Protein AF-A0A961ENS2-F1 (afdb_monomer_lite)

Sequence (73 aa):
MDRIVLIGMAVWAVGLIVTLVVPTLHEGSRSWWPWACVAGIVLGAIGYLYVRRGRGNAADAHPQEPANPQPQY

Structure (mmCIF, N/CA/C/O backbone):
data_AF-A0A961ENS2-F1
#
_entry.id   AF-A0A961ENS2-F1
#
loop_
_atom_site.group_PDB
_atom_site.id
_atom_site.type_symbol
_atom_site.label_atom_id
_atom_site.label_alt_id
_atom_site.label_comp_id
_atom_site.label_asym_id
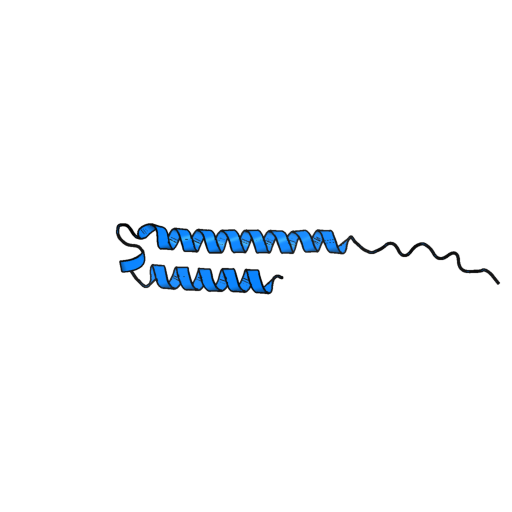_atom_site.label_entity_id
_atom_site.label_seq_id
_atom_site.pdbx_PDB_ins_code
_atom_site.Cartn_x
_atom_site.Cartn_y
_atom_site.Cartn_z
_atom_site.occupancy
_atom_site.B_iso_or_equiv
_atom_site.auth_seq_id
_atom_site.auth_comp_id
_atom_site.auth_asym_id
_atom_site.auth_atom_id
_atom_site.pdbx_PDB_model_num
ATOM 1 N N . MET A 1 1 ? 12.839 -6.949 -10.079 1.00 59.12 1 MET A N 1
ATOM 2 C CA . MET A 1 1 ? 12.593 -5.853 -9.116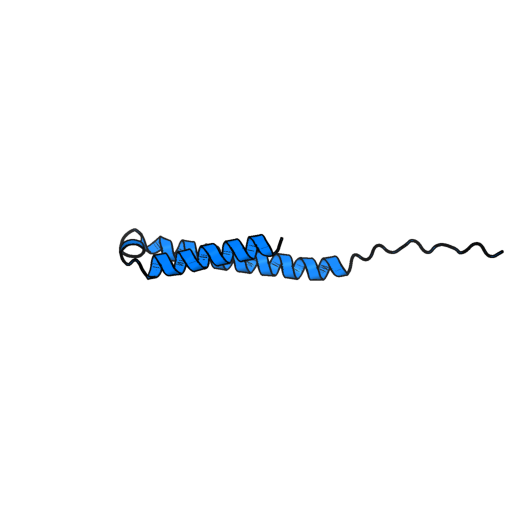 1.00 59.12 1 MET A CA 1
ATOM 3 C C . MET A 1 1 ? 11.098 -5.621 -8.889 1.00 59.12 1 MET A C 1
ATOM 5 O O . MET A 1 1 ? 10.698 -5.444 -7.749 1.00 59.12 1 MET A O 1
ATOM 9 N N . ASP A 1 2 ? 10.261 -5.764 -9.919 1.00 66.06 2 ASP A N 1
ATOM 10 C CA . ASP A 1 2 ? 8.796 -5.569 -9.864 1.00 66.06 2 ASP A CA 1
ATOM 11 C C . ASP A 1 2 ? 8.066 -6.388 -8.777 1.00 66.06 2 ASP A C 1
ATOM 13 O O . ASP A 1 2 ? 7.092 -5.920 -8.193 1.00 66.06 2 ASP A O 1
ATOM 17 N N . ARG A 1 3 ? 8.562 -7.593 -8.446 1.00 76.44 3 ARG A N 1
ATOM 18 C CA . ARG A 1 3 ? 7.965 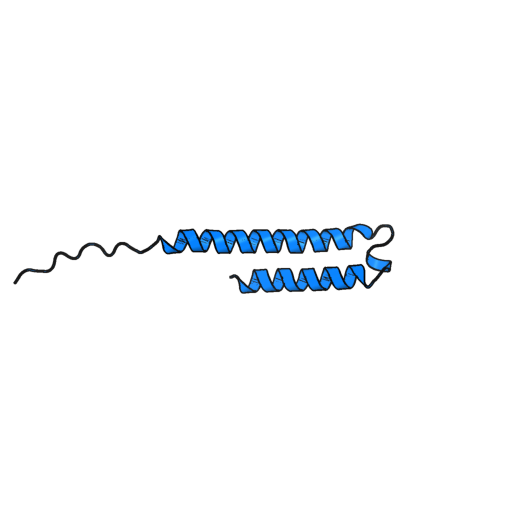-8.457 -7.408 1.00 76.44 3 ARG A CA 1
ATOM 19 C C . ARG A 1 3 ? 8.022 -7.846 -6.008 1.00 76.44 3 ARG A C 1
ATOM 21 O O . ARG A 1 3 ? 7.067 -7.999 -5.265 1.00 76.44 3 ARG A O 1
ATOM 28 N N . ILE A 1 4 ? 9.099 -7.140 -5.653 1.00 78.94 4 ILE A N 1
ATOM 29 C CA . ILE A 1 4 ? 9.238 -6.518 -4.322 1.00 78.94 4 ILE A CA 1
ATOM 30 C C . ILE A 1 4 ? 8.211 -5.398 -4.154 1.00 78.94 4 ILE A C 1
ATOM 32 O O . ILE A 1 4 ? 7.588 -5.286 -3.103 1.00 78.94 4 ILE A O 1
ATOM 36 N N . VAL A 1 5 ? 7.987 -4.614 -5.211 1.00 77.19 5 VAL A N 1
ATOM 37 C CA . VAL A 1 5 ? 6.994 -3.535 -5.207 1.00 77.19 5 VAL A CA 1
ATOM 38 C C . VAL A 1 5 ? 5.579 -4.098 -5.085 1.00 77.19 5 VAL A C 1
ATOM 40 O O . VAL A 1 5 ? 4.806 -3.613 -4.264 1.00 77.19 5 VAL A O 1
ATOM 43 N N . LEU A 1 6 ? 5.261 -5.165 -5.829 1.00 77.69 6 LEU A N 1
ATOM 44 C CA . LEU A 1 6 ? 3.976 -5.864 -5.720 1.00 77.69 6 LEU A CA 1
ATOM 45 C C . LEU A 1 6 ? 3.746 -6.447 -4.320 1.00 77.69 6 LEU A C 1
ATOM 47 O O . LEU A 1 6 ? 2.653 -6.305 -3.781 1.00 77.69 6 LEU A O 1
ATOM 51 N N . ILE A 1 7 ? 4.770 -7.060 -3.718 1.00 83.31 7 ILE A N 1
ATOM 52 C CA . ILE A 1 7 ? 4.694 -7.599 -2.354 1.00 83.31 7 ILE A CA 1
ATOM 53 C C . ILE A 1 7 ? 4.473 -6.465 -1.348 1.00 83.31 7 ILE A C 1
ATOM 55 O O . ILE A 1 7 ? 3.588 -6.575 -0.506 1.00 83.31 7 ILE A O 1
ATOM 59 N N . GLY A 1 8 ? 5.210 -5.356 -1.459 1.00 78.69 8 GLY A N 1
ATOM 60 C CA . GLY A 1 8 ? 5.018 -4.186 -0.600 1.00 78.69 8 GLY A CA 1
ATOM 61 C C . GLY A 1 8 ? 3.604 -3.610 -0.706 1.00 78.69 8 GLY A C 1
ATOM 62 O O . GLY A 1 8 ? 2.967 -3.35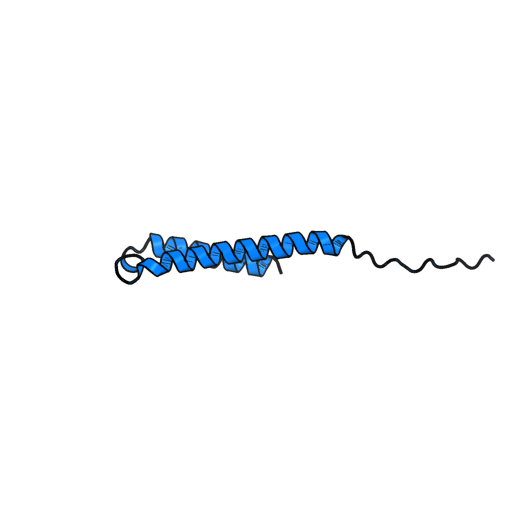2 0.312 1.00 78.69 8 GLY A O 1
ATOM 63 N N . MET A 1 9 ? 3.075 -3.483 -1.926 1.00 80.75 9 MET A N 1
ATOM 64 C CA . MET A 1 9 ? 1.696 -3.042 -2.164 1.00 80.75 9 MET A CA 1
ATOM 65 C C . MET A 1 9 ? 0.665 -4.015 -1.582 1.00 80.75 9 MET A C 1
ATOM 67 O O . MET A 1 9 ? -0.303 -3.573 -0.970 1.00 80.75 9 MET A O 1
ATOM 71 N N . ALA A 1 10 ? 0.870 -5.326 -1.741 1.00 81.50 10 ALA A N 1
ATOM 72 C CA . ALA A 1 10 ? -0.023 -6.349 -1.203 1.00 81.50 10 ALA A CA 1
ATOM 73 C C . ALA A 1 10 ? -0.033 -6.344 0.332 1.00 81.50 10 ALA A C 1
ATOM 75 O O . ALA A 1 10 ? -1.102 -6.370 0.937 1.00 81.50 10 ALA A O 1
ATOM 76 N N . VAL A 1 11 ? 1.139 -6.236 0.966 1.00 87.25 11 VAL A N 1
ATOM 77 C CA . VAL A 1 11 ? 1.264 -6.119 2.428 1.00 87.25 11 VAL A CA 1
ATOM 78 C C . VAL A 1 11 ? 0.538 -4.872 2.934 1.00 87.25 11 VAL A C 1
ATOM 80 O O . VAL A 1 11 ? -0.222 -4.956 3.897 1.00 87.25 11 VAL A O 1
ATOM 83 N N . TRP A 1 12 ? 0.700 -3.730 2.262 1.00 82.50 12 TRP A N 1
ATOM 84 C CA . TRP A 1 12 ? 0.012 -2.498 2.647 1.00 82.50 12 TRP A CA 1
ATOM 85 C C . TRP A 1 12 ? -1.501 -2.531 2.394 1.00 82.50 12 TRP A C 1
ATOM 87 O O . TRP A 1 12 ? -2.253 -2.002 3.210 1.00 82.50 12 TRP A O 1
ATOM 97 N N . ALA A 1 13 ? -1.965 -3.194 1.332 1.00 83.00 13 ALA A N 1
ATOM 98 C CA . ALA A 1 13 ? -3.389 -3.421 1.090 1.00 83.00 13 ALA A CA 1
ATOM 99 C C . ALA A 1 13 ? -4.017 -4.300 2.183 1.00 83.00 13 ALA A C 1
ATOM 101 O O . ALA A 1 13 ? -5.087 -3.977 2.695 1.00 83.00 13 ALA A O 1
ATOM 102 N N . VAL A 1 14 ? -3.326 -5.367 2.601 1.00 84.94 14 VAL A N 1
ATOM 103 C CA . VAL A 1 14 ? -3.751 -6.200 3.736 1.00 84.94 14 VAL A CA 1
ATOM 104 C C . VAL A 1 14 ? -3.776 -5.379 5.028 1.00 84.94 14 VAL A C 1
ATOM 106 O O . VAL A 1 14 ? -4.758 -5.438 5.763 1.00 84.94 14 VAL A O 1
ATOM 109 N N . GLY A 1 15 ? -2.756 -4.554 5.281 1.00 80.69 15 GLY A N 1
ATOM 110 C CA . GLY A 1 15 ? -2.729 -3.642 6.429 1.00 80.69 15 GLY A CA 1
ATOM 111 C C . GLY A 1 15 ? -3.895 -2.645 6.442 1.00 80.69 15 GLY A C 1
ATOM 112 O O . GLY A 1 15 ? -4.477 -2.398 7.499 1.00 80.69 15 GLY A O 1
ATOM 113 N N . LEU A 1 16 ? -4.293 -2.125 5.274 1.00 78.44 16 LEU A N 1
ATOM 114 C CA . LEU A 1 16 ? -5.457 -1.244 5.144 1.00 78.44 16 LEU A CA 1
ATOM 115 C C . LEU A 1 16 ? -6.758 -1.980 5.489 1.00 78.44 16 LEU A C 1
ATOM 117 O O . LEU A 1 16 ? -7.588 -1.467 6.231 1.00 78.44 16 LEU A O 1
ATOM 121 N N . ILE A 1 17 ? -6.923 -3.209 4.994 1.00 83.31 17 ILE A N 1
ATOM 122 C CA . ILE A 1 17 ? -8.093 -4.033 5.318 1.00 83.31 17 ILE A CA 1
ATOM 123 C C . ILE A 1 17 ? -8.146 -4.295 6.827 1.00 83.31 17 ILE A C 1
ATOM 125 O O . ILE A 1 17 ? -9.188 -4.096 7.441 1.00 83.31 17 ILE A O 1
ATOM 129 N N . VAL A 1 18 ? -7.026 -4.676 7.445 1.00 81.56 18 VAL A N 1
ATOM 130 C CA . VAL A 1 18 ? -6.955 -4.931 8.893 1.00 81.56 18 VAL A CA 1
ATOM 131 C C . VAL A 1 18 ? -7.273 -3.673 9.701 1.00 81.56 18 VAL A C 1
ATOM 133 O O . VAL A 1 18 ? -8.046 -3.742 10.653 1.00 81.56 18 VAL A O 1
ATOM 136 N N . THR A 1 19 ? -6.723 -2.517 9.321 1.00 74.94 19 THR A N 1
ATOM 137 C CA . THR A 1 19 ? -6.990 -1.253 10.024 1.00 74.94 19 THR A CA 1
ATOM 138 C C . THR A 1 19 ? -8.444 -0.821 9.901 1.00 74.94 19 THR A C 1
ATOM 140 O O . THR A 1 19 ? -8.979 -0.324 10.883 1.00 74.94 19 THR A O 1
ATOM 143 N N . LEU A 1 20 ? -9.108 -1.051 8.765 1.00 76.75 20 LEU A N 1
ATOM 144 C CA . LEU A 1 20 ? -10.535 -0.750 8.590 1.00 76.75 20 LEU A CA 1
ATOM 145 C C . LEU A 1 20 ? -11.454 -1.753 9.303 1.00 76.75 20 LEU A C 1
ATOM 147 O O . LEU A 1 20 ? -12.480 -1.359 9.848 1.00 76.75 20 LEU A O 1
ATOM 151 N N . VAL A 1 21 ? -11.095 -3.040 9.324 1.00 82.19 21 VAL A N 1
ATOM 152 C CA . VAL A 1 21 ? -11.879 -4.100 9.987 1.00 82.19 21 VAL A CA 1
ATOM 153 C C . VAL A 1 21 ? -11.784 -4.015 11.511 1.00 82.19 21 VAL A C 1
ATOM 155 O O . VAL A 1 21 ? -12.673 -4.508 12.199 1.00 82.19 21 VAL A O 1
ATOM 158 N N . VAL A 1 22 ? -10.734 -3.386 12.049 1.00 80.50 22 VAL A N 1
ATOM 159 C CA . VAL A 1 22 ? -10.523 -3.232 13.491 1.00 80.50 22 VAL A CA 1
ATOM 160 C C . VAL A 1 22 ? -10.749 -1.764 13.910 1.00 80.50 22 VAL A C 1
ATOM 162 O O . VAL A 1 22 ? -9.819 -0.959 13.816 1.00 80.50 22 VAL A O 1
ATOM 165 N N . PRO A 1 23 ? -11.948 -1.398 14.422 1.00 66.62 23 PRO A N 1
ATOM 166 C CA . PRO A 1 23 ? -12.304 -0.031 14.845 1.00 66.62 23 PRO A CA 1
ATOM 167 C C . PRO A 1 23 ? -11.319 0.583 15.836 1.00 66.62 23 PRO A C 1
ATOM 169 O O . PRO A 1 23 ? -10.912 1.739 15.726 1.00 66.62 23 PRO A O 1
ATOM 172 N N . THR A 1 24 ? -10.816 -0.246 16.748 1.00 71.12 24 THR A N 1
ATOM 173 C CA . THR A 1 24 ? -9.872 0.161 17.794 1.00 71.12 24 THR A CA 1
ATOM 174 C C . THR A 1 24 ? -8.513 0.623 17.255 1.00 71.12 24 THR A C 1
ATOM 176 O O . THR A 1 24 ? -7.742 1.242 17.995 1.00 71.12 24 THR A O 1
ATOM 179 N N . LEU A 1 25 ? -8.204 0.335 15.985 1.00 61.81 25 LEU A N 1
ATOM 180 C CA . LEU A 1 25 ? -6.966 0.745 15.324 1.00 61.81 25 LEU A CA 1
ATOM 181 C C . LEU A 1 25 ? -7.076 2.091 14.605 1.00 61.81 25 LEU A C 1
ATOM 183 O O . LEU A 1 25 ? -6.035 2.674 14.324 1.00 61.81 25 LEU A O 1
ATOM 187 N N . HIS A 1 26 ? -8.277 2.600 14.324 1.00 68.00 26 HIS A N 1
ATOM 188 C CA . HIS A 1 26 ? -8.461 3.878 13.625 1.00 68.00 26 HIS A CA 1
ATOM 189 C C . HIS A 1 26 ? -9.258 4.920 14.419 1.00 68.00 26 HIS A C 1
ATOM 191 O O . HIS A 1 26 ? -9.377 6.065 13.984 1.00 68.00 26 HIS A O 1
ATOM 197 N N . GLU A 1 27 ? -9.746 4.571 15.606 1.00 68.62 27 GLU A N 1
ATOM 198 C CA . GLU A 1 27 ? -10.409 5.504 16.515 1.00 68.62 27 GLU A CA 1
ATOM 199 C C . GLU A 1 27 ? -9.419 6.234 17.451 1.00 68.62 27 GLU A C 1
ATOM 201 O O . GLU A 1 27 ? -8.357 5.727 17.830 1.00 68.62 27 GLU A O 1
ATOM 206 N N . GLY A 1 28 ? -9.765 7.467 17.837 1.00 75.12 28 GLY A N 1
ATOM 207 C CA . GLY A 1 28 ? -9.000 8.275 18.793 1.00 75.12 28 GLY A CA 1
ATOM 208 C C . GLY A 1 28 ? -7.592 8.656 18.312 1.00 75.12 28 GLY A C 1
ATOM 209 O O . GLY A 1 28 ? -7.400 9.125 17.190 1.00 75.12 28 GLY A O 1
ATOM 210 N N . SER A 1 29 ? -6.584 8.457 19.170 1.00 71.00 29 SER A N 1
ATOM 211 C CA . SER A 1 29 ? -5.173 8.800 18.905 1.00 71.00 29 SER A CA 1
ATOM 212 C C . SER A 1 29 ? -4.487 7.911 17.858 1.00 71.00 29 SER A C 1
ATOM 214 O O . SER A 1 29 ? -3.318 8.122 17.537 1.00 71.00 29 SER A O 1
ATOM 216 N N . ARG A 1 30 ? -5.190 6.901 17.334 1.00 71.12 30 ARG A N 1
ATOM 217 C CA . ARG A 1 30 ? -4.673 5.891 16.398 1.00 71.12 30 ARG A CA 1
ATOM 218 C C . ARG A 1 30 ? -5.215 6.049 14.977 1.00 71.12 30 ARG A C 1
ATOM 220 O O . ARG A 1 30 ? -4.806 5.312 14.090 1.00 71.12 30 ARG A O 1
ATOM 227 N N . SER A 1 31 ? -6.008 7.088 14.719 1.00 73.25 31 SER A N 1
ATOM 228 C CA . SER A 1 31 ? -6.521 7.467 13.389 1.00 73.25 31 SER A CA 1
ATOM 229 C C . SER A 1 31 ? -5.453 7.717 12.309 1.00 73.25 31 SER A C 1
ATOM 231 O O . SER A 1 31 ? -5.782 7.852 11.132 1.00 73.25 31 SER A O 1
ATOM 233 N N . TRP A 1 32 ? -4.167 7.740 12.671 1.00 76.50 32 TRP A N 1
ATOM 234 C CA . TRP A 1 32 ? -3.041 7.827 11.739 1.00 76.50 32 TRP A CA 1
ATOM 235 C C . TRP A 1 32 ? -2.665 6.483 11.085 1.00 76.50 32 TRP A C 1
ATOM 237 O O . TRP A 1 32 ? -2.004 6.483 10.047 1.00 76.50 32 TRP A O 1
ATOM 247 N N . TRP A 1 33 ? -3.097 5.340 11.633 1.00 79.06 33 TRP A N 1
ATOM 248 C CA . TRP A 1 33 ? -2.803 4.010 11.078 1.00 79.06 33 TRP A CA 1
ATOM 249 C C . TRP A 1 33 ? -3.313 3.806 9.640 1.00 79.06 33 TRP A C 1
ATOM 251 O O . TRP A 1 33 ? -2.526 3.363 8.800 1.00 79.06 33 TRP A O 1
ATOM 261 N N . PRO A 1 34 ? -4.562 4.182 9.294 1.00 77.75 34 PRO A N 1
ATOM 262 C CA . PRO A 1 34 ? -5.029 4.145 7.909 1.00 77.75 34 PRO A CA 1
ATOM 263 C C . PRO A 1 34 ? -4.168 5.006 6.978 1.00 77.75 34 PRO A C 1
ATOM 265 O O . PRO A 1 34 ? -3.858 4.590 5.864 1.00 77.75 34 PRO A O 1
ATOM 268 N N . TRP A 1 35 ? -3.721 6.179 7.442 1.00 76.62 35 TRP A N 1
ATOM 269 C CA . TRP A 1 35 ? -2.858 7.073 6.666 1.00 76.62 35 TRP A CA 1
ATOM 270 C C . TRP A 1 35 ? -1.470 6.481 6.405 1.00 76.62 35 TRP A C 1
ATOM 272 O O . TRP A 1 35 ? -0.939 6.662 5.309 1.00 76.62 35 TRP A O 1
ATOM 282 N N . ALA A 1 36 ? -0.912 5.714 7.347 1.00 81.56 36 ALA A N 1
ATOM 283 C CA . ALA A 1 36 ? 0.306 4.941 7.108 1.00 81.56 36 ALA A CA 1
ATOM 284 C C . ALA A 1 36 ? 0.094 3.904 5.989 1.00 81.56 36 ALA A C 1
ATOM 286 O O . ALA A 1 36 ? 0.928 3.793 5.087 1.00 81.56 36 ALA A O 1
ATOM 287 N N . CYS A 1 37 ? -1.057 3.218 5.985 1.00 81.44 37 CYS A N 1
ATOM 288 C CA . CYS A 1 37 ? -1.420 2.285 4.918 1.00 81.44 37 CYS A CA 1
ATOM 289 C C . CYS A 1 37 ? -1.585 2.954 3.553 1.00 81.44 37 CYS A C 1
ATOM 291 O O . CYS A 1 37 ? -1.052 2.460 2.558 1.00 81.44 37 CYS A O 1
ATOM 293 N N . VAL A 1 38 ? -2.247 4.109 3.506 1.00 80.31 38 VAL A N 1
ATOM 294 C CA . VAL A 1 38 ? -2.379 4.912 2.284 1.00 80.31 38 VAL A CA 1
ATOM 295 C C . VAL A 1 38 ? -1.006 5.348 1.766 1.00 80.31 38 VAL A C 1
ATOM 297 O O . VAL A 1 38 ? -0.725 5.181 0.580 1.00 80.31 38 VAL A O 1
ATOM 300 N N . ALA A 1 39 ? -0.123 5.840 2.640 1.00 83.25 39 ALA A N 1
ATOM 301 C CA . ALA A 1 39 ? 1.229 6.247 2.262 1.00 83.25 39 ALA A CA 1
ATOM 302 C C . ALA A 1 39 ? 2.032 5.080 1.665 1.00 83.25 39 ALA A C 1
ATOM 304 O O . ALA A 1 39 ? 2.701 5.249 0.646 1.00 83.25 39 ALA A O 1
ATOM 305 N N . GLY A 1 40 ? 1.914 3.883 2.245 1.00 79.88 40 GLY A N 1
ATOM 306 C CA . GLY A 1 40 ? 2.540 2.669 1.728 1.00 79.88 40 GLY A CA 1
ATOM 307 C C . GLY A 1 40 ? 2.063 2.263 0.333 1.00 79.88 40 GLY A C 1
ATOM 308 O O . GLY A 1 40 ? 2.882 1.942 -0.532 1.00 79.88 40 GLY A O 1
ATOM 309 N N . ILE A 1 41 ? 0.752 2.330 0.082 1.00 80.19 41 ILE A N 1
ATOM 310 C CA . ILE A 1 41 ? 0.165 2.051 -1.239 1.00 80.19 41 ILE A CA 1
ATOM 311 C C . ILE A 1 41 ? 0.633 3.089 -2.267 1.00 80.19 41 ILE A C 1
ATOM 313 O O . ILE A 1 41 ? 1.065 2.716 -3.358 1.00 80.19 41 ILE A O 1
ATOM 317 N N . VAL A 1 42 ? 0.592 4.381 -1.921 1.00 84.94 42 VAL A N 1
ATOM 318 C CA . VAL A 1 42 ? 1.025 5.476 -2.806 1.00 84.94 42 VAL A CA 1
ATOM 319 C C . VAL A 1 42 ? 2.508 5.345 -3.151 1.00 84.94 42 VAL A C 1
ATOM 321 O O . VAL A 1 42 ? 2.873 5.422 -4.324 1.00 84.94 42 VAL A O 1
ATOM 324 N N . LEU A 1 43 ? 3.366 5.082 -2.162 1.00 79.56 43 LEU A N 1
ATOM 325 C CA . LEU A 1 43 ? 4.799 4.895 -2.383 1.00 79.56 43 LEU A CA 1
ATOM 326 C C . LEU A 1 43 ? 5.077 3.663 -3.260 1.00 79.56 43 LEU A C 1
ATOM 328 O O . LEU A 1 43 ? 5.910 3.725 -4.165 1.00 79.56 43 LEU A O 1
ATOM 332 N N . GLY A 1 44 ? 4.343 2.565 -3.043 1.00 81.00 44 GLY A N 1
ATOM 333 C CA . GLY A 1 44 ? 4.402 1.370 -3.887 1.00 81.00 44 GLY A CA 1
ATOM 334 C C . GLY A 1 44 ? 4.001 1.654 -5.338 1.00 81.00 44 GLY A C 1
ATOM 335 O O . GLY A 1 44 ? 4.717 1.268 -6.262 1.00 81.00 44 GLY A O 1
ATOM 336 N N . ALA A 1 45 ? 2.913 2.399 -5.552 1.00 82.56 45 ALA A N 1
ATOM 337 C CA . ALA A 1 45 ? 2.470 2.812 -6.882 1.00 82.56 45 ALA A CA 1
ATOM 338 C C . ALA A 1 45 ? 3.505 3.707 -7.586 1.00 82.56 45 ALA A C 1
ATOM 340 O O . ALA A 1 45 ? 3.815 3.481 -8.757 1.00 82.56 45 ALA A O 1
ATOM 341 N N .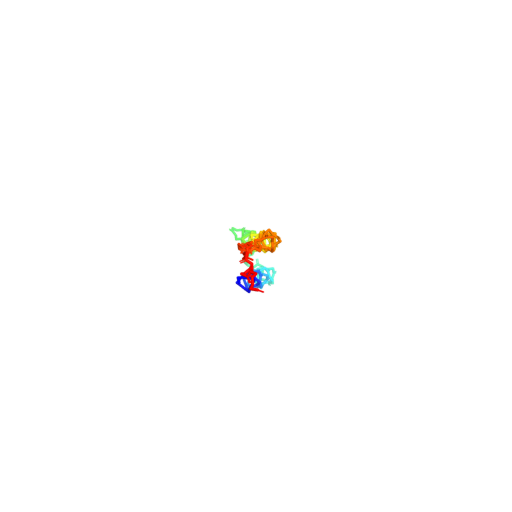 ILE A 1 46 ? 4.092 4.674 -6.873 1.00 82.81 46 ILE A N 1
ATOM 342 C CA . ILE A 1 46 ? 5.158 5.535 -7.406 1.00 82.81 46 ILE A CA 1
ATOM 343 C C . ILE A 1 46 ? 6.381 4.697 -7.793 1.00 82.81 46 ILE A C 1
ATOM 345 O O . ILE A 1 46 ? 6.882 4.837 -8.908 1.00 82.81 46 ILE A O 1
ATOM 349 N N . GLY A 1 47 ? 6.835 3.789 -6.924 1.00 80.44 47 GLY A N 1
ATOM 350 C CA . GLY A 1 47 ? 7.956 2.892 -7.212 1.00 80.44 47 GLY A CA 1
ATOM 351 C C . GLY A 1 47 ? 7.695 1.992 -8.423 1.00 80.44 47 GLY A C 1
ATOM 352 O O . GLY A 1 47 ? 8.568 1.828 -9.276 1.00 80.44 47 GLY A O 1
ATOM 353 N N . TYR A 1 48 ? 6.474 1.466 -8.553 1.00 80.31 48 TYR A N 1
ATOM 354 C CA . TYR A 1 48 ? 6.070 0.662 -9.706 1.00 80.31 48 TYR A CA 1
ATOM 355 C C . TYR A 1 48 ? 6.102 1.477 -11.000 1.00 80.31 48 TYR A C 1
ATOM 357 O O . TYR A 1 48 ? 6.681 1.037 -11.995 1.00 80.31 48 TYR A O 1
ATOM 365 N N . LEU A 1 49 ? 5.520 2.681 -10.987 1.00 80.94 49 LEU A N 1
ATOM 366 C CA . LEU A 1 49 ? 5.529 3.577 -12.139 1.00 80.94 49 LEU A CA 1
ATOM 367 C C . LEU A 1 49 ? 6.952 3.993 -12.508 1.00 80.94 49 LEU A C 1
ATOM 369 O O . LEU A 1 49 ? 7.277 3.978 -13.690 1.00 80.94 49 LEU A O 1
ATOM 373 N N . TYR A 1 50 ? 7.808 4.292 -11.530 1.00 78.75 50 TYR A N 1
ATOM 374 C CA . TYR A 1 50 ? 9.208 4.649 -11.752 1.00 78.75 50 TYR A CA 1
ATOM 375 C C . TYR A 1 50 ? 9.985 3.515 -12.433 1.00 78.75 50 TYR A C 1
ATOM 377 O O . TYR A 1 50 ? 10.616 3.734 -13.465 1.00 78.75 50 TYR A O 1
ATOM 385 N N . VAL A 1 51 ? 9.879 2.283 -11.922 1.00 77.69 51 VAL A N 1
ATOM 386 C CA . VAL A 1 51 ? 10.543 1.110 -12.517 1.00 77.69 51 VAL A CA 1
ATOM 387 C C . VAL A 1 51 ? 9.975 0.795 -13.903 1.00 77.69 51 VAL A C 1
ATOM 389 O O . VAL A 1 51 ? 10.737 0.559 -14.841 1.00 77.69 51 VAL A O 1
ATOM 392 N N . ARG A 1 52 ? 8.648 0.846 -14.076 1.00 75.38 52 ARG A N 1
ATOM 393 C CA . ARG A 1 52 ? 7.994 0.677 -15.383 1.00 75.38 52 ARG A CA 1
ATOM 394 C C . ARG A 1 52 ? 8.483 1.715 -16.395 1.00 75.38 52 ARG A C 1
ATOM 396 O O . ARG A 1 52 ? 8.738 1.362 -17.543 1.00 75.38 52 ARG A O 1
ATOM 403 N N . ARG A 1 53 ? 8.611 2.978 -15.981 1.00 73.00 53 ARG A N 1
ATOM 404 C CA . ARG A 1 53 ? 9.088 4.083 -16.826 1.00 73.00 53 ARG A CA 1
ATOM 405 C C . ARG A 1 53 ? 10.563 3.899 -17.186 1.00 73.00 53 ARG A C 1
ATOM 407 O O . ARG A 1 53 ? 10.914 4.011 -18.352 1.00 73.00 53 ARG A O 1
ATOM 414 N N . GLY A 1 54 ? 11.402 3.535 -16.214 1.00 66.38 54 GLY A N 1
ATOM 415 C CA . GLY A 1 54 ? 12.834 3.294 -16.413 1.00 66.38 54 GLY A CA 1
ATOM 416 C C . GLY A 1 54 ? 13.137 2.110 -17.335 1.00 66.38 54 GLY A C 1
ATOM 417 O O . GLY A 1 54 ? 14.091 2.160 -18.104 1.00 66.38 54 GLY A O 1
ATOM 418 N N . ARG A 1 55 ? 12.292 1.072 -17.340 1.00 60.00 55 ARG A N 1
ATOM 419 C CA . ARG A 1 55 ? 12.390 -0.043 -18.300 1.00 60.00 55 ARG A CA 1
ATOM 420 C C . ARG A 1 55 ? 12.053 0.358 -19.736 1.00 60.00 55 ARG A C 1
ATOM 422 O O . ARG A 1 55 ? 12.588 -0.253 -20.651 1.00 60.00 55 ARG A O 1
ATOM 429 N N . GLY A 1 56 ? 11.206 1.373 -19.925 1.00 56.78 56 GLY A N 1
ATOM 430 C CA . GLY A 1 56 ? 10.982 1.988 -21.236 1.00 56.78 56 GLY A CA 1
ATOM 431 C C . GLY A 1 56 ? 12.240 2.675 -21.769 1.00 56.78 56 GLY A C 1
ATOM 432 O O . GLY A 1 56 ? 12.556 2.517 -22.935 1.00 56.78 56 GLY A O 1
ATOM 433 N N . ASN A 1 57 ? 13.008 3.336 -20.895 1.00 58.22 57 ASN A N 1
ATOM 434 C CA . ASN A 1 57 ? 14.255 4.014 -21.272 1.00 58.22 57 ASN A CA 1
ATOM 435 C C . ASN A 1 57 ? 15.459 3.062 -21.427 1.00 58.22 57 ASN A C 1
ATOM 437 O O . ASN A 1 57 ? 16.414 3.392 -22.119 1.00 58.22 57 ASN A O 1
ATOM 441 N N . ALA A 1 58 ? 15.453 1.901 -20.764 1.00 54.34 58 ALA A N 1
ATOM 442 C CA . ALA A 1 58 ? 16.537 0.918 -20.861 1.00 54.34 58 ALA A CA 1
ATOM 443 C C . ALA A 1 58 ? 16.434 0.013 -22.104 1.00 54.34 58 ALA A C 1
ATOM 445 O O . ALA A 1 58 ? 17.424 -0.611 -22.474 1.00 54.34 58 ALA A O 1
ATOM 446 N N . ALA A 1 59 ? 15.262 -0.064 -22.746 1.00 56.88 59 ALA A N 1
ATOM 447 C CA . ALA A 1 59 ? 15.084 -0.796 -24.003 1.00 56.88 59 ALA A CA 1
ATOM 448 C C . ALA A 1 59 ? 15.831 -0.137 -25.180 1.00 56.88 59 ALA A C 1
ATOM 450 O O . ALA A 1 59 ? 16.229 -0.831 -26.109 1.00 56.88 59 ALA A O 1
ATOM 451 N N . ASP A 1 60 ? 16.088 1.172 -25.102 1.00 58.16 60 ASP A N 1
ATOM 452 C CA . ASP A 1 60 ? 16.844 1.919 -26.115 1.00 58.16 60 ASP A CA 1
ATOM 453 C C . ASP A 1 60 ? 18.366 1.777 -25.965 1.00 58.16 60 ASP A C 1
ATOM 455 O O . ASP A 1 60 ? 19.125 2.172 -26.849 1.00 58.16 60 ASP A O 1
ATOM 459 N N . ALA A 1 61 ? 18.842 1.171 -24.873 1.00 59.66 61 ALA A N 1
ATOM 460 C CA . ALA A 1 61 ? 20.251 0.848 -24.694 1.00 59.66 61 ALA A CA 1
ATOM 461 C C . ALA A 1 61 ? 20.595 -0.472 -25.404 1.00 59.66 61 ALA A C 1
ATOM 463 O O . ALA A 1 61 ? 21.075 -1.417 -24.782 1.00 59.66 61 ALA A O 1
ATOM 464 N N . HIS A 1 62 ? 20.348 -0.551 -26.713 1.00 62.75 62 HIS A N 1
ATOM 465 C CA . HIS A 1 62 ? 21.040 -1.531 -27.543 1.00 62.75 62 HIS A CA 1
ATOM 466 C C . HIS A 1 62 ? 22.514 -1.112 -27.609 1.00 62.75 62 HIS A C 1
ATOM 468 O O . HIS A 1 62 ? 22.799 -0.006 -28.079 1.00 62.75 62 HIS A O 1
ATOM 474 N N . PRO A 1 63 ? 23.467 -1.946 -27.153 1.00 63.16 63 PRO A N 1
ATOM 475 C CA . PRO A 1 63 ? 24.867 -1.720 -27.464 1.00 63.16 63 PRO A CA 1
ATOM 476 C C . PRO A 1 63 ? 24.979 -1.661 -28.985 1.00 63.16 63 PRO A C 1
ATOM 478 O O . PRO A 1 63 ? 24.624 -2.622 -29.667 1.00 63.16 63 PRO A O 1
ATOM 481 N N . GLN A 1 64 ? 25.393 -0.518 -29.528 1.00 62.47 64 GLN A N 1
ATOM 482 C CA . GLN A 1 64 ? 25.756 -0.458 -30.934 1.00 62.47 64 GLN A CA 1
AT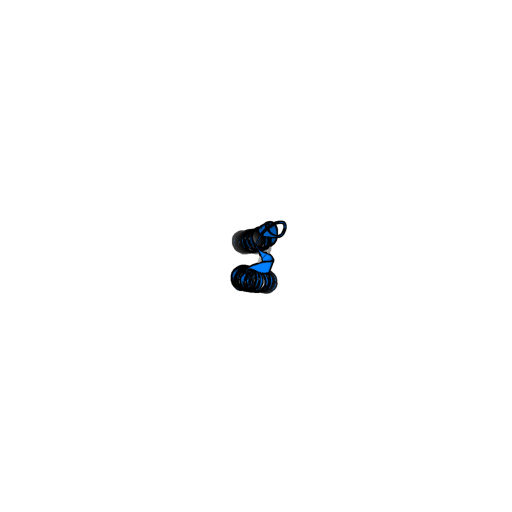OM 483 C C . GLN A 1 64 ? 26.962 -1.376 -31.095 1.00 62.47 64 GLN A C 1
ATOM 485 O O . GLN A 1 64 ? 28.054 -1.056 -30.627 1.00 62.47 64 GLN A O 1
ATOM 490 N N . GLU A 1 65 ? 26.742 -2.549 -31.680 1.00 64.75 65 GLU A N 1
ATOM 491 C CA . GLU A 1 65 ? 27.826 -3.427 -32.089 1.00 64.75 65 GLU A CA 1
ATOM 492 C C . GLU A 1 65 ? 28.724 -2.603 -33.023 1.00 64.75 65 GLU A C 1
ATOM 494 O O . GLU A 1 65 ? 28.216 -2.068 -34.018 1.00 64.75 65 GLU A O 1
ATOM 499 N N . PRO A 1 66 ? 30.012 -2.387 -32.696 1.00 65.38 66 PRO A N 1
ATOM 500 C CA . PRO A 1 66 ? 30.882 -1.608 -33.561 1.00 65.38 66 PRO A CA 1
ATOM 501 C C . PRO A 1 66 ? 30.882 -2.270 -34.936 1.00 65.38 66 PRO A C 1
ATOM 503 O O . PRO A 1 66 ? 31.138 -3.469 -35.041 1.00 65.38 66 PRO A O 1
ATOM 506 N N . ALA A 1 67 ? 30.542 -1.495 -35.970 1.00 69.00 67 ALA A N 1
ATOM 507 C CA . ALA A 1 67 ? 30.470 -1.961 -37.347 1.00 69.00 67 ALA A CA 1
ATOM 508 C C . ALA A 1 67 ? 31.763 -2.707 -37.695 1.00 69.00 67 ALA A C 1
ATOM 510 O O . ALA A 1 67 ? 32.819 -2.095 -37.841 1.00 69.00 67 ALA A O 1
ATOM 511 N N . ASN A 1 68 ? 31.677 -4.034 -37.765 1.00 70.00 68 ASN A N 1
ATOM 512 C CA . ASN A 1 68 ? 32.796 -4.892 -38.110 1.00 70.00 68 ASN A CA 1
ATOM 513 C C . ASN A 1 68 ? 33.075 -4.702 -39.610 1.00 70.00 68 ASN A C 1
ATOM 515 O O . ASN A 1 68 ? 32.229 -5.109 -40.417 1.00 70.00 68 ASN A O 1
ATOM 519 N N . PRO A 1 69 ? 34.200 -4.086 -40.020 1.00 68.75 69 PRO A N 1
ATOM 520 C CA . PRO A 1 69 ? 34.564 -4.037 -41.424 1.00 68.75 69 PRO A CA 1
ATOM 521 C C . PRO A 1 69 ? 34.907 -5.472 -41.828 1.00 68.75 69 PRO A C 1
ATOM 523 O O . PRO A 1 69 ? 35.954 -5.996 -41.453 1.00 68.75 69 PRO A O 1
ATOM 526 N N . GLN A 1 70 ? 33.988 -6.132 -42.536 1.00 66.69 70 GLN A N 1
ATOM 527 C CA . GLN A 1 70 ? 34.206 -7.478 -43.060 1.00 66.69 70 GLN A CA 1
ATOM 528 C C . GLN A 1 70 ? 35.513 -7.488 -43.872 1.00 66.69 70 GLN A C 1
ATOM 530 O O . GLN A 1 70 ? 35.667 -6.639 -44.757 1.00 66.69 70 GLN A O 1
ATOM 535 N N . PRO A 1 71 ? 36.459 -8.407 -43.607 1.00 66.06 71 PRO A N 1
ATOM 536 C CA . PRO A 1 71 ? 37.635 -8.543 -44.448 1.00 66.06 71 PRO A CA 1
ATOM 537 C C . PRO A 1 71 ? 37.178 -9.044 -45.819 1.00 66.06 71 PRO A C 1
ATOM 539 O O . PRO A 1 71 ? 36.666 -10.154 -45.954 1.00 66.06 71 PRO A O 1
ATOM 542 N N . GLN A 1 72 ? 37.313 -8.183 -46.823 1.00 60.41 72 GLN A N 1
ATOM 543 C CA . GLN A 1 72 ? 37.060 -8.522 -48.214 1.00 60.41 72 GLN A CA 1
ATOM 544 C C . GLN A 1 72 ? 38.244 -9.351 -48.719 1.00 60.41 72 GLN A C 1
ATOM 546 O O . GLN A 1 72 ? 39.312 -8.796 -48.980 1.00 60.41 72 GLN A O 1
ATOM 551 N N . TYR A 1 73 ? 38.061 -10.671 -48.774 1.00 62.00 73 TYR A N 1
ATOM 552 C CA . TYR A 1 73 ? 38.950 -11.585 -49.495 1.00 62.00 73 TYR A CA 1
ATOM 553 C C . TYR A 1 73 ? 38.438 -11.766 -50.922 1.00 62.00 73 TYR A C 1
ATOM 555 O O . TYR A 1 73 ? 37.219 -12.020 -51.067 1.00 62.00 73 TYR A O 1
#

pLDDT: mean 73.54, std 8.66, range [54.34, 87.25]

Foldseek 3Di:
DLVVLVVQLVVLVVQLVVCVVDVVCCPDPNVCSNVVSVVSNVVSVVVNVVVVVVVVVVVVPDPPPPPDPPPDD

Radius of gyration: 22.83 Å; chains: 1; bounding box: 51×20×68 Å

Secondary structure (DSSP, 8-state):
-HHHHHHHHHHHHHHHHHHHH-GGGTSGGGTTHHHHHHHHHHHHHHHHHHHHHHHHHHTT-------------